Protein AF-A0A1H5U0T6-F1 (afdb_monomer)

pLDDT: mean 82.78, std 16.16, range [38.31, 97.94]

Sequence (175 aa):
MKYFFILVLVISNCLFLRAQNSFPYKNDDFSAKIINKDAFFEGKSDNDKVFKIKFEAVTKNLKKPENYTVIGVTKFDGETAKFAGEITFKEAFGVRNLPQDVLFFGDFNFNEKTDKAVLSNFKGKIRMQINKDVNNPNATATLTFKGDLVRNNEKSQQIWFSNFVHNDIDKVIFR

Structure (mmCIF, N/CA/C/O backbone):
data_AF-A0A1H5U0T6-F1
#
_entry.id   AF-A0A1H5U0T6-F1
#
loop_
_atom_site.group_PDB
_atom_site.id
_atom_site.type_symbol
_atom_site.label_atom_id
_atom_site.label_alt_id
_atom_site.label_comp_id
_atom_site.label_asym_id
_atom_site.label_entity_id
_atom_site.label_seq_id
_atom_site.pdbx_PDB_ins_code
_atom_site.Cartn_x
_atom_site.Cartn_y
_atom_site.Cartn_z
_atom_site.occupancy
_atom_site.B_iso_or_equiv
_atom_site.auth_seq_id
_atom_site.auth_comp_id
_atom_site.auth_asym_id
_atom_site.auth_atom_id
_atom_site.pdbx_PDB_model_num
ATOM 1 N N . MET A 1 1 ? -45.635 29.413 34.183 1.00 50.12 1 MET A N 1
ATOM 2 C CA . MET A 1 1 ? -44.916 29.341 32.885 1.00 50.12 1 MET A CA 1
ATOM 3 C C . MET A 1 1 ? -43.526 30.008 32.929 1.00 50.12 1 MET A C 1
ATOM 5 O O . MET A 1 1 ? -43.190 30.758 32.027 1.00 50.12 1 MET A O 1
ATOM 9 N N . LYS A 1 2 ? -42.686 29.752 33.949 1.00 44.62 2 LYS A N 1
ATOM 10 C CA . LYS A 1 2 ? -41.299 30.283 34.007 1.00 44.62 2 LYS A CA 1
ATOM 11 C C . LYS A 1 2 ? -40.210 29.200 34.001 1.00 44.62 2 LYS A C 1
ATOM 13 O O . LYS A 1 2 ? -39.069 29.501 33.690 1.00 44.62 2 LYS A O 1
ATOM 18 N N . TYR A 1 3 ? -40.570 27.938 34.244 1.00 47.38 3 TYR A N 1
ATOM 19 C CA . TYR A 1 3 ? -39.617 26.820 34.287 1.00 47.38 3 TYR A CA 1
ATOM 20 C C . TYR A 1 3 ? -39.492 26.043 32.967 1.00 47.38 3 TYR A C 1
ATOM 22 O O . TYR A 1 3 ? -38.558 25.269 32.804 1.00 47.38 3 TYR A O 1
ATOM 30 N N . PHE A 1 4 ? -40.385 26.276 31.998 1.00 48.53 4 PHE A N 1
ATOM 31 C CA . PHE A 1 4 ? -40.355 25.568 30.710 1.00 48.53 4 PHE A CA 1
ATOM 32 C C . PHE A 1 4 ? -39.301 26.136 29.743 1.00 48.53 4 PHE A C 1
ATOM 34 O O . PHE A 1 4 ? -38.756 25.411 28.921 1.00 48.53 4 PHE A O 1
ATOM 41 N N . PHE A 1 5 ? -38.950 27.419 29.883 1.00 46.56 5 PHE A N 1
ATOM 42 C CA . PHE A 1 5 ? -37.960 28.077 29.021 1.00 46.56 5 PHE A CA 1
ATOM 43 C C . PHE A 1 5 ? -36.505 27.728 29.369 1.00 46.56 5 PHE A C 1
ATOM 45 O O . PHE A 1 5 ? -35.634 27.815 28.509 1.00 46.56 5 PHE A O 1
ATOM 52 N N . ILE A 1 6 ? -36.233 27.290 30.602 1.00 52.47 6 ILE A N 1
ATOM 53 C CA . ILE A 1 6 ? -34.872 26.933 31.034 1.00 52.47 6 ILE A CA 1
ATOM 54 C C . ILE A 1 6 ? -34.500 25.520 30.555 1.00 52.47 6 ILE A C 1
ATOM 56 O O . ILE A 1 6 ? -33.345 25.274 30.222 1.00 52.47 6 ILE A O 1
ATOM 60 N N . LEU A 1 7 ? -35.472 24.611 30.410 1.00 45.38 7 LEU A N 1
ATOM 61 C CA . LEU A 1 7 ? -35.207 23.244 29.947 1.00 45.38 7 LEU A CA 1
ATOM 62 C C . LEU A 1 7 ? -34.826 23.184 28.454 1.00 45.38 7 LEU A C 1
ATOM 64 O O . LEU A 1 7 ? -34.016 22.354 28.055 1.00 45.38 7 LEU A O 1
ATOM 68 N N . VAL A 1 8 ? -35.351 24.098 27.631 1.00 51.47 8 VAL A N 1
ATOM 69 C CA . VAL A 1 8 ? -35.079 24.133 26.180 1.00 51.47 8 VAL A CA 1
ATOM 70 C C . VAL A 1 8 ? -33.672 24.672 25.865 1.00 51.47 8 VAL A C 1
ATOM 72 O O . VAL A 1 8 ? -33.059 24.256 24.884 1.00 51.47 8 VAL A O 1
ATOM 75 N N . LEU A 1 9 ? -33.098 25.518 26.728 1.00 47.66 9 LEU A N 1
ATOM 76 C CA . LEU A 1 9 ? -31.739 26.057 26.546 1.00 47.66 9 LEU A CA 1
ATOM 77 C C . LEU A 1 9 ? -30.623 25.083 26.967 1.00 47.66 9 LEU A C 1
ATOM 79 O O . LEU A 1 9 ? -29.505 25.180 26.460 1.00 47.66 9 LEU A O 1
ATOM 83 N N . VAL A 1 10 ? -30.916 24.109 27.835 1.00 48.47 10 VAL A N 1
ATOM 84 C CA . VAL A 1 10 ? -29.932 23.086 28.241 1.00 48.47 10 VAL A CA 1
ATOM 85 C C . VAL A 1 10 ? -29.835 21.957 27.206 1.00 48.47 10 VAL A C 1
ATOM 87 O O . VAL A 1 10 ? -28.748 21.443 26.964 1.00 48.47 10 VAL A O 1
ATOM 90 N N . ILE A 1 11 ? -30.924 21.634 26.499 1.00 48.75 11 ILE A N 1
ATOM 91 C CA . ILE A 1 11 ? -30.916 20.582 25.463 1.00 48.75 11 ILE A CA 1
ATOM 92 C C . ILE A 1 11 ? -30.169 21.042 24.197 1.00 48.75 11 ILE A C 1
ATOM 94 O O . ILE A 1 11 ? -29.552 20.228 23.510 1.00 48.75 11 ILE A O 1
ATOM 98 N N . SER A 1 12 ? -30.126 22.350 23.920 1.00 43.09 12 SER A N 1
ATOM 99 C CA . SER A 1 12 ? -29.425 22.877 22.740 1.00 43.09 12 SER A CA 1
ATOM 100 C C . SER A 1 12 ? -27.892 22.876 22.856 1.00 43.09 12 SER A C 1
ATOM 102 O O . SER A 1 12 ? -27.216 23.113 21.857 1.00 43.09 12 SER A O 1
ATOM 104 N N . ASN A 1 13 ? -27.333 22.583 24.037 1.00 41.84 13 ASN A N 1
ATOM 105 C CA . ASN A 1 13 ? -25.886 22.425 24.236 1.00 41.84 13 ASN A CA 1
ATOM 106 C C . ASN A 1 13 ? -25.424 20.955 24.233 1.00 41.84 13 ASN A C 1
ATOM 108 O O . ASN A 1 13 ? -24.227 20.694 24.322 1.00 41.84 13 ASN A O 1
ATOM 112 N N . CYS A 1 14 ? -26.337 19.984 24.096 1.00 44.59 14 CYS A N 1
ATOM 113 C CA . CYS A 1 14 ? -26.005 18.561 24.240 1.00 44.59 14 CYS A CA 1
ATOM 114 C C . CYS A 1 14 ? -25.783 17.777 22.935 1.00 44.59 14 CYS A C 1
ATOM 116 O O . CYS A 1 14 ? -25.475 16.593 23.024 1.00 44.59 14 CYS A O 1
ATOM 118 N N . LEU A 1 15 ? -25.893 18.365 21.736 1.00 43.50 15 LEU A N 1
ATOM 119 C CA . LEU A 1 15 ? -25.792 17.583 20.482 1.00 43.50 15 LEU A CA 1
ATOM 120 C C . LEU A 1 15 ? -24.786 18.088 19.440 1.00 43.50 15 LEU A C 1
ATOM 122 O O . LEU A 1 15 ? -24.678 17.503 18.367 1.00 43.50 15 LEU A O 1
ATOM 126 N N . PHE A 1 16 ? -23.971 19.087 19.772 1.00 43.09 16 PHE A N 1
ATOM 127 C CA . PHE A 1 16 ? -22.824 19.468 18.940 1.00 43.09 16 PHE A CA 1
ATOM 128 C C . PHE A 1 16 ? -21.509 19.363 19.709 1.00 43.09 16 PHE A C 1
ATOM 130 O O . PHE A 1 16 ? -20.632 20.217 19.608 1.00 43.09 16 PHE A O 1
ATOM 137 N N . LEU A 1 17 ? -21.314 18.239 20.404 1.00 38.31 17 LEU A N 1
ATOM 138 C CA . LEU A 1 17 ? -19.978 17.658 20.430 1.00 38.31 17 LEU A CA 1
ATOM 139 C C . LEU A 1 17 ? -19.686 17.250 18.986 1.00 38.31 17 LEU A C 1
ATOM 141 O O . LEU A 1 17 ? -20.025 16.149 18.560 1.00 38.31 17 LEU A O 1
ATOM 145 N N . ARG A 1 18 ? -19.106 18.178 18.212 1.00 38.91 18 ARG A N 1
ATOM 146 C CA . ARG A 1 18 ? -18.301 17.844 17.036 1.00 38.91 18 ARG A CA 1
ATOM 147 C C . ARG A 1 18 ? -17.440 16.663 17.475 1.00 38.91 18 ARG A C 1
ATOM 149 O O . ARG A 1 18 ? -16.523 16.851 18.276 1.00 38.91 18 ARG A O 1
ATOM 156 N N . ALA A 1 19 ? -17.792 15.456 17.030 1.00 38.78 19 ALA A N 1
ATOM 157 C CA . ALA A 1 19 ? -16.926 14.303 17.174 1.00 38.78 19 ALA A CA 1
ATOM 158 C C . ALA A 1 19 ? -15.562 14.769 16.669 1.00 38.78 19 ALA A C 1
ATOM 160 O O . ALA A 1 19 ? -15.481 15.341 15.579 1.00 38.78 19 ALA A O 1
ATOM 161 N N . GLN A 1 20 ? -14.546 14.690 17.529 1.00 42.88 20 GLN A N 1
ATOM 162 C CA . GLN A 1 20 ? -13.214 15.200 17.230 1.00 42.88 20 GLN A CA 1
ATOM 163 C C . GLN A 1 20 ? -12.831 14.795 15.801 1.00 42.88 20 GLN A C 1
ATOM 165 O O . GLN A 1 20 ? -12.970 13.626 15.448 1.00 42.88 20 GLN A O 1
ATOM 170 N N . ASN A 1 21 ? -12.335 15.748 15.004 1.00 53.38 21 ASN A N 1
ATOM 171 C CA . ASN A 1 21 ? -11.815 15.567 13.637 1.00 53.38 21 ASN A CA 1
ATOM 172 C C . ASN A 1 21 ? -10.590 14.615 13.564 1.00 53.38 21 ASN A C 1
ATOM 174 O O . ASN A 1 21 ? -9.750 14.742 12.680 1.00 53.38 21 ASN A O 1
ATOM 178 N N . SER A 1 22 ? -10.421 13.709 14.527 1.00 65.75 22 SER A N 1
ATOM 179 C CA . SER A 1 22 ? -9.324 12.756 14.616 1.00 65.75 22 SER A CA 1
ATOM 180 C C . SER A 1 22 ? -9.751 11.402 14.063 1.00 65.75 22 SER A C 1
ATOM 182 O O . SER A 1 22 ? -10.835 10.918 14.387 1.00 65.75 22 SER A O 1
ATOM 184 N N . PHE A 1 23 ? -8.868 10.774 13.291 1.00 76.75 23 PHE A N 1
ATOM 185 C CA . PHE A 1 23 ? -9.038 9.421 12.770 1.00 76.75 23 PHE A CA 1
ATOM 186 C C . PHE A 1 23 ? -9.474 8.432 13.882 1.00 76.75 23 PHE A C 1
ATOM 188 O O . PHE A 1 23 ? -8.803 8.353 14.919 1.00 76.75 23 PHE A O 1
ATOM 195 N N . PRO A 1 24 ? -10.585 7.684 13.703 1.00 77.12 24 PRO A N 1
ATOM 196 C CA . PRO A 1 24 ? -11.215 6.917 14.784 1.00 77.12 24 PRO A CA 1
ATOM 197 C C . PRO A 1 24 ? -10.383 5.734 15.302 1.00 77.12 24 PRO A C 1
ATOM 199 O O . PRO A 1 24 ? -10.601 5.299 16.427 1.00 77.12 24 PRO A O 1
ATOM 202 N N . TYR A 1 25 ? -9.392 5.267 14.536 1.00 85.31 25 TYR A N 1
ATOM 203 C CA . TYR A 1 25 ? -8.530 4.121 14.867 1.00 85.31 25 TYR A CA 1
ATOM 204 C C . TYR A 1 25 ? -7.091 4.553 15.194 1.00 85.31 25 TYR A C 1
ATOM 206 O O . TYR A 1 25 ? -6.118 3.870 14.886 1.00 85.31 25 TYR A O 1
ATOM 214 N N . LYS A 1 26 ? -6.918 5.731 15.810 1.00 85.12 26 LYS A N 1
ATOM 215 C CA . LYS A 1 26 ? -5.590 6.283 16.141 1.00 85.12 26 LYS A CA 1
ATOM 216 C C . LYS A 1 26 ? -4.763 5.402 17.087 1.00 85.12 26 LYS A C 1
ATOM 218 O O . LYS A 1 26 ? -3.539 5.498 17.086 1.00 85.12 26 LYS A O 1
ATOM 223 N N . ASN A 1 27 ? -5.398 4.541 17.879 1.00 87.88 27 ASN A N 1
ATOM 224 C CA . ASN A 1 27 ? -4.700 3.656 18.814 1.00 87.88 27 ASN A CA 1
ATOM 225 C C . ASN A 1 27 ? -4.332 2.301 18.189 1.00 87.88 27 ASN A C 1
ATOM 227 O O . ASN A 1 27 ? -3.423 1.649 18.690 1.00 87.88 27 ASN A O 1
ATOM 231 N N . ASP A 1 28 ? -4.952 1.920 17.071 1.00 89.38 28 ASP A N 1
ATOM 232 C CA . ASP A 1 28 ? -4.716 0.637 16.403 1.00 89.38 28 ASP A CA 1
ATOM 233 C C . ASP A 1 28 ? -3.517 0.710 15.458 1.00 89.38 28 ASP A C 1
ATOM 235 O O . ASP A 1 28 ? -3.291 1.738 14.815 1.00 89.38 28 ASP A O 1
ATOM 239 N N . ASP A 1 29 ? -2.725 -0.357 15.374 1.00 90.75 29 ASP A N 1
ATOM 240 C CA . ASP A 1 29 ? -1.556 -0.422 14.494 1.00 90.75 29 ASP A CA 1
ATOM 241 C C . ASP A 1 29 ? -1.785 -1.391 13.329 1.00 90.75 29 ASP A C 1
ATOM 243 O O . ASP A 1 29 ? -1.810 -2.611 13.491 1.00 90.75 29 ASP A O 1
ATOM 247 N N . PHE A 1 30 ? -1.922 -0.834 12.125 1.00 91.75 30 PHE A N 1
ATOM 248 C CA . PHE A 1 30 ? -2.128 -1.609 10.903 1.00 91.75 30 PHE A CA 1
ATOM 249 C C . PHE A 1 30 ? -0.824 -2.113 10.268 1.00 91.75 30 PHE A C 1
ATOM 251 O O . PHE A 1 30 ? -0.878 -2.780 9.235 1.00 91.75 30 PHE A O 1
ATOM 258 N N . SER A 1 31 ? 0.350 -1.846 10.854 1.00 92.94 31 SER A N 1
ATOM 259 C CA . SER A 1 31 ? 1.650 -2.164 10.241 1.00 92.94 31 SER A CA 1
ATOM 260 C C . SER A 1 31 ? 1.776 -3.644 9.866 1.00 92.94 31 SER A C 1
ATOM 262 O O . SER A 1 31 ? 2.185 -3.970 8.752 1.00 92.94 31 SER A O 1
ATOM 264 N N . ALA A 1 32 ? 1.331 -4.546 10.747 1.00 90.81 32 ALA A N 1
ATOM 265 C CA . ALA A 1 32 ? 1.346 -5.992 10.510 1.00 90.81 32 ALA A CA 1
ATOM 266 C C . ALA A 1 32 ? 0.362 -6.462 9.421 1.00 90.81 32 ALA A C 1
ATOM 268 O O . ALA A 1 32 ? 0.476 -7.583 8.937 1.00 90.81 32 ALA A O 1
ATOM 269 N N . LYS A 1 33 ? -0.613 -5.626 9.048 1.00 90.56 33 LYS A N 1
ATOM 270 C CA . LYS A 1 33 ? -1.620 -5.922 8.018 1.00 90.56 33 LYS A CA 1
ATOM 271 C C . LYS A 1 33 ? -1.224 -5.366 6.648 1.00 90.56 33 LYS A C 1
ATOM 273 O O . LYS A 1 33 ? -1.648 -5.901 5.631 1.00 90.56 33 LYS A O 1
ATOM 278 N N . ILE A 1 34 ? -0.410 -4.308 6.629 1.00 91.56 34 ILE A N 1
ATOM 279 C CA . ILE A 1 34 ? 0.145 -3.699 5.411 1.00 91.56 34 ILE A CA 1
ATOM 280 C C . ILE A 1 34 ? 1.368 -4.483 4.921 1.00 91.56 34 ILE A C 1
ATOM 282 O O . ILE A 1 34 ? 1.558 -4.642 3.717 1.00 91.56 34 ILE A O 1
ATOM 286 N N . ILE A 1 35 ? 2.214 -4.944 5.846 1.00 91.75 35 ILE A N 1
ATOM 287 C CA . ILE A 1 35 ? 3.470 -5.618 5.514 1.00 91.75 35 ILE A CA 1
ATOM 288 C C . ILE A 1 35 ? 3.235 -6.961 4.808 1.00 91.75 35 ILE A C 1
ATOM 290 O O . ILE A 1 35 ? 2.323 -7.709 5.150 1.00 91.75 35 ILE A O 1
ATOM 294 N N . ASN A 1 36 ? 4.094 -7.296 3.846 1.00 86.31 36 ASN A N 1
ATOM 295 C CA . ASN A 1 36 ? 4.000 -8.536 3.075 1.00 86.31 36 ASN A CA 1
ATOM 296 C C . ASN A 1 36 ? 5.390 -9.083 2.743 1.00 86.31 36 ASN A C 1
ATOM 298 O O . ASN A 1 36 ? 5.826 -9.088 1.597 1.00 86.31 36 ASN A O 1
ATOM 302 N N . LYS A 1 37 ? 6.113 -9.542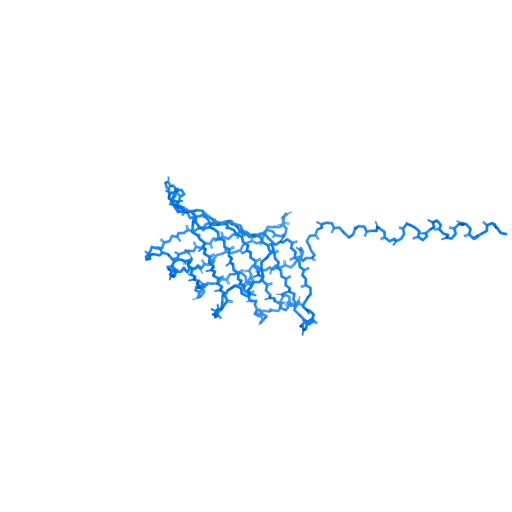 3.769 1.00 75.50 37 LYS A N 1
ATOM 303 C CA . LYS A 1 37 ? 7.506 -9.997 3.620 1.00 75.50 37 LYS A CA 1
ATOM 304 C C . LYS A 1 37 ? 7.657 -11.213 2.702 1.00 75.50 37 LYS A C 1
ATOM 306 O O . LYS A 1 37 ? 8.664 -11.305 2.001 1.00 75.50 37 LYS A O 1
ATOM 311 N N . ASP A 1 38 ? 6.660 -12.094 2.691 1.00 82.00 38 ASP A N 1
ATOM 312 C CA . ASP A 1 38 ? 6.768 -13.414 2.060 1.00 82.00 38 ASP A CA 1
ATOM 313 C C . ASP A 1 38 ? 6.269 -13.441 0.609 1.00 82.00 38 ASP A C 1
ATOM 315 O O . ASP A 1 38 ? 6.732 -14.251 -0.192 1.00 82.00 38 ASP A O 1
ATOM 319 N N . ALA A 1 39 ? 5.351 -12.543 0.242 1.00 86.62 39 ALA A N 1
ATOM 320 C CA . ALA A 1 39 ? 4.715 -12.535 -1.072 1.00 86.62 39 ALA A CA 1
ATOM 321 C C . ALA A 1 39 ? 4.476 -11.112 -1.575 1.00 86.62 39 ALA A C 1
ATOM 323 O O . ALA A 1 39 ? 4.095 -10.230 -0.811 1.00 86.62 39 ALA A O 1
ATOM 324 N N . PHE A 1 40 ? 4.656 -10.894 -2.878 1.00 91.06 40 PHE A N 1
ATOM 325 C CA . PHE A 1 40 ? 4.327 -9.621 -3.513 1.00 91.06 40 PHE A CA 1
ATOM 326 C C . PHE A 1 40 ? 2.812 -9.402 -3.537 1.00 91.06 40 PHE A C 1
ATOM 328 O O . PHE A 1 40 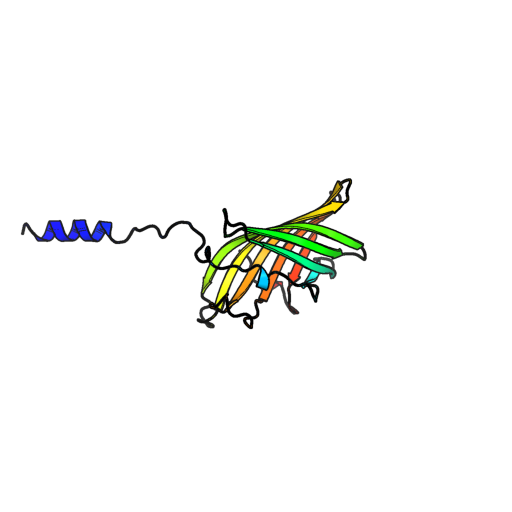? 2.044 -10.333 -3.759 1.00 91.06 40 PHE A O 1
ATOM 335 N N . PHE A 1 41 ? 2.396 -8.150 -3.380 1.00 93.31 41 PHE A N 1
ATOM 336 C CA . PHE A 1 41 ? 1.110 -7.712 -3.897 1.00 93.31 41 PHE A CA 1
ATOM 337 C C . PHE A 1 41 ? 1.246 -7.618 -5.409 1.00 93.31 41 PHE A C 1
ATOM 339 O O . PHE A 1 41 ? 2.250 -7.108 -5.918 1.00 93.31 41 PHE A O 1
ATOM 346 N N . GLU A 1 42 ? 0.250 -8.131 -6.112 1.00 91.94 42 GLU A N 1
ATOM 347 C CA . GLU A 1 42 ? 0.256 -8.215 -7.565 1.00 91.94 42 GLU A CA 1
ATOM 348 C C . GLU A 1 42 ? -0.820 -7.317 -8.151 1.00 91.94 42 GLU A C 1
ATOM 350 O O . GLU A 1 42 ? -1.839 -7.018 -7.525 1.00 91.94 42 GLU A O 1
ATOM 355 N N . GLY A 1 43 ? -0.556 -6.848 -9.358 1.00 90.81 43 GLY A N 1
ATOM 356 C CA . GLY A 1 43 ? -1.343 -5.824 -9.996 1.00 90.81 43 GLY A CA 1
ATOM 357 C C . GLY A 1 43 ? -0.956 -5.630 -11.447 1.00 90.81 43 GLY A C 1
ATOM 358 O O . GLY A 1 43 ? -0.118 -6.358 -11.994 1.00 90.81 43 GLY A O 1
ATOM 359 N N . LYS A 1 44 ? -1.575 -4.637 -12.076 1.00 91.25 44 LYS A N 1
ATOM 360 C CA . LYS A 1 44 ? -1.348 -4.309 -13.481 1.00 91.25 44 LYS A CA 1
ATOM 361 C C . LYS A 1 44 ? -1.400 -2.808 -13.721 1.00 91.25 44 LYS A C 1
ATOM 363 O O . LYS A 1 44 ? -2.047 -2.074 -12.969 1.00 91.25 44 LYS A O 1
ATOM 368 N N . SER A 1 45 ? -0.737 -2.370 -14.785 1.00 89.00 45 SER A N 1
ATOM 369 C CA . SER A 1 45 ? -1.003 -1.070 -15.390 1.00 89.00 45 SER A CA 1
ATOM 370 C C . SER A 1 45 ? -2.212 -1.110 -16.324 1.00 89.00 45 SER A C 1
ATOM 372 O O . SER A 1 45 ? -2.692 -2.180 -16.698 1.00 89.00 45 SER A O 1
ATOM 374 N N . ASP A 1 46 ? -2.686 0.070 -16.709 1.00 86.56 46 ASP A N 1
ATOM 375 C CA . ASP A 1 46 ? -3.665 0.289 -17.781 1.00 86.56 46 ASP A CA 1
ATOM 376 C C . ASP A 1 46 ? -3.264 -0.338 -19.131 1.00 86.56 46 ASP A C 1
ATOM 378 O O . ASP A 1 46 ? -4.129 -0.738 -19.901 1.00 86.56 46 ASP A O 1
ATOM 382 N N . ASN A 1 47 ? -1.964 -0.496 -19.386 1.00 86.00 47 ASN A N 1
ATOM 383 C CA . ASN A 1 47 ? -1.407 -1.191 -20.553 1.00 86.00 47 ASN A CA 1
ATOM 384 C C . ASN A 1 47 ? -1.144 -2.692 -20.306 1.00 86.00 47 ASN A C 1
ATOM 386 O O . ASN A 1 47 ? -0.274 -3.278 -20.950 1.00 86.00 47 ASN A O 1
ATOM 390 N N . ASP A 1 48 ? -1.820 -3.299 -19.326 1.00 84.88 48 ASP A N 1
ATOM 391 C CA . ASP A 1 48 ? -1.712 -4.717 -18.947 1.00 84.88 48 ASP A CA 1
ATOM 392 C C . ASP A 1 48 ? -0.311 -5.193 -18.510 1.00 84.88 48 ASP A C 1
ATOM 394 O O . ASP A 1 48 ? -0.075 -6.395 -18.332 1.00 84.88 48 ASP A O 1
ATOM 398 N N . LYS A 1 49 ? 0.631 -4.275 -18.252 1.00 89.31 49 LYS A N 1
ATOM 399 C CA . LYS A 1 49 ? 1.947 -4.646 -17.721 1.00 89.31 49 LYS A CA 1
ATOM 400 C C . LYS A 1 49 ? 1.817 -5.074 -16.267 1.00 89.31 49 LYS A C 1
ATOM 402 O O . LYS A 1 49 ? 1.220 -4.373 -15.454 1.00 89.31 49 LYS A O 1
ATOM 407 N N . VAL A 1 50 ? 2.430 -6.204 -15.922 1.00 91.25 50 VAL A N 1
ATOM 408 C CA . VAL A 1 50 ? 2.436 -6.717 -14.547 1.00 91.25 50 VAL A CA 1
ATOM 409 C C . VAL A 1 50 ? 3.217 -5.769 -13.638 1.00 91.25 50 VAL A C 1
ATOM 411 O O . VAL A 1 50 ? 4.380 -5.456 -13.896 1.00 91.25 50 VAL A O 1
ATOM 414 N N . PHE A 1 51 ? 2.583 -5.366 -12.540 1.00 91.44 51 PHE A N 1
ATOM 415 C CA . PHE A 1 51 ? 3.193 -4.603 -11.460 1.00 91.44 51 PHE A CA 1
ATOM 416 C C . PHE A 1 51 ? 3.190 -5.449 -10.189 1.00 91.44 51 PHE A C 1
ATOM 418 O O . PHE A 1 51 ? 2.172 -6.040 -9.827 1.00 91.44 51 PHE A O 1
ATOM 425 N N . LYS A 1 52 ? 4.331 -5.520 -9.504 1.00 93.75 52 LYS A N 1
ATOM 426 C CA . LYS A 1 52 ? 4.445 -6.205 -8.214 1.00 93.75 52 LYS A CA 1
ATOM 427 C C . LYS A 1 52 ? 5.079 -5.289 -7.186 1.00 93.75 52 LYS A C 1
ATOM 429 O O . LYS A 1 52 ? 6.037 -4.587 -7.496 1.00 93.75 52 LYS A O 1
ATOM 434 N N . ILE A 1 53 ? 4.605 -5.346 -5.949 1.00 94.38 53 ILE A N 1
ATOM 435 C CA . ILE A 1 53 ? 5.167 -4.568 -4.842 1.00 94.38 53 ILE A CA 1
ATOM 436 C C . ILE A 1 53 ? 5.231 -5.381 -3.553 1.00 94.38 53 ILE A C 1
ATOM 438 O O . ILE A 1 53 ? 4.331 -6.152 -3.226 1.00 94.38 53 ILE A O 1
ATOM 442 N N . LYS A 1 54 ? 6.329 -5.228 -2.822 1.00 95.56 54 LYS A N 1
ATOM 443 C CA . LYS A 1 54 ? 6.581 -5.902 -1.552 1.00 95.56 54 LYS A CA 1
ATOM 444 C C . LYS A 1 54 ? 7.019 -4.871 -0.521 1.00 95.56 54 LYS A C 1
ATOM 446 O O . LYS A 1 54 ? 8.084 -4.280 -0.673 1.00 95.56 54 LYS A O 1
ATOM 451 N N . PHE A 1 55 ? 6.205 -4.664 0.506 1.00 95.81 55 PHE A N 1
ATOM 452 C CA . PHE A 1 55 ? 6.505 -3.855 1.680 1.00 95.81 55 PHE A CA 1
ATOM 453 C C . PHE A 1 55 ? 7.365 -4.677 2.645 1.00 95.81 55 PHE A C 1
ATOM 455 O O . PHE A 1 55 ? 6.918 -5.670 3.221 1.00 95.81 55 PHE A O 1
ATOM 462 N N . GLU A 1 56 ? 8.621 -4.268 2.809 1.00 95.62 56 GLU A N 1
ATOM 463 C CA . GLU A 1 56 ? 9.610 -4.974 3.632 1.00 95.62 56 GLU A CA 1
ATOM 464 C C . GLU A 1 56 ? 9.612 -4.476 5.078 1.00 95.62 56 GLU A C 1
ATOM 466 O O . GLU A 1 56 ? 9.858 -5.257 6.002 1.00 95.62 56 GLU A O 1
ATOM 471 N N . ALA A 1 57 ? 9.290 -3.197 5.280 1.00 96.00 57 ALA A N 1
ATOM 472 C CA . ALA A 1 57 ? 9.013 -2.635 6.591 1.00 96.00 57 ALA A CA 1
ATOM 473 C C . ALA A 1 57 ? 7.910 -1.576 6.515 1.00 96.00 57 ALA A C 1
ATOM 475 O O . ALA A 1 57 ? 7.799 -0.824 5.543 1.00 96.00 57 ALA A O 1
ATOM 476 N N . VAL A 1 58 ? 7.108 -1.536 7.575 1.00 96.62 58 VAL A N 1
ATOM 477 C CA . VAL A 1 58 ? 6.011 -0.594 7.778 1.00 96.62 58 VAL A CA 1
ATOM 478 C C . VAL A 1 58 ? 6.103 -0.106 9.216 1.00 96.62 58 VAL A C 1
ATOM 480 O O . VAL A 1 58 ? 6.173 -0.924 10.132 1.00 96.62 58 VAL A O 1
ATOM 483 N N . THR A 1 59 ? 6.111 1.210 9.404 1.00 96.69 59 THR A N 1
ATOM 484 C CA . THR A 1 59 ? 6.233 1.837 10.721 1.00 96.69 59 THR A CA 1
ATOM 485 C C . THR A 1 59 ? 5.145 2.884 10.891 1.00 96.69 59 THR A C 1
ATOM 487 O O . THR A 1 59 ? 5.106 3.874 10.157 1.00 96.69 59 THR A O 1
ATOM 490 N N . LYS A 1 60 ? 4.281 2.697 11.890 1.00 95.44 60 LYS A N 1
ATOM 491 C CA . LYS A 1 60 ? 3.280 3.689 12.284 1.00 95.44 60 LYS A CA 1
ATOM 492 C C . LYS A 1 60 ? 3.935 4.951 12.851 1.00 95.44 60 LYS A C 1
ATOM 494 O O . LYS A 1 60 ? 4.828 4.885 13.698 1.00 95.44 60 LYS A O 1
ATOM 499 N N . ASN A 1 61 ? 3.458 6.121 12.438 1.00 95.06 61 ASN A N 1
ATOM 500 C CA . ASN A 1 61 ? 3.898 7.392 12.999 1.00 95.06 61 ASN A CA 1
ATOM 501 C C . ASN A 1 61 ? 3.152 7.690 14.309 1.00 95.06 61 ASN A C 1
ATOM 503 O O . ASN A 1 61 ? 1.975 8.031 14.310 1.00 95.06 61 ASN A O 1
ATOM 507 N N . LEU A 1 62 ? 3.851 7.636 15.443 1.00 91.94 62 LEU A N 1
ATOM 508 C CA . LEU A 1 62 ? 3.237 7.854 16.761 1.00 91.94 62 LEU A CA 1
ATOM 509 C C . LEU A 1 62 ? 2.696 9.282 16.978 1.00 91.94 62 LEU A C 1
ATOM 511 O O . LEU A 1 62 ? 1.837 9.483 17.832 1.00 91.94 62 LEU A O 1
ATOM 515 N N . LYS A 1 63 ? 3.180 10.276 16.219 1.00 92.44 63 LYS A N 1
ATOM 516 C CA . LYS A 1 63 ? 2.715 11.675 16.297 1.00 92.44 63 LYS A CA 1
ATOM 517 C C . LYS A 1 63 ? 1.539 11.964 15.361 1.00 92.44 63 LYS A C 1
ATOM 519 O O . LYS A 1 63 ? 0.782 12.893 15.620 1.00 92.44 63 LYS A O 1
ATOM 524 N N . LYS A 1 64 ? 1.414 11.194 14.279 1.00 92.94 64 LYS A N 1
ATOM 525 C CA . LYS A 1 64 ? 0.317 11.241 13.300 1.00 92.94 64 LYS A CA 1
ATOM 526 C C . LYS A 1 64 ? -0.163 9.809 13.057 1.00 92.94 64 LYS A C 1
ATOM 528 O O . LYS A 1 64 ? 0.276 9.201 12.084 1.00 92.94 64 LYS A O 1
ATOM 533 N N . PRO A 1 65 ? -0.961 9.232 13.972 1.00 92.12 65 PRO A N 1
ATOM 534 C CA . PRO A 1 65 ? -1.262 7.797 13.993 1.00 92.12 65 PRO A CA 1
ATOM 535 C C . PRO A 1 65 ? -1.970 7.247 12.750 1.00 92.12 65 PRO A C 1
ATOM 537 O O . PRO A 1 65 ? -2.033 6.036 12.555 1.00 92.12 65 PRO A O 1
ATOM 540 N N . GLU A 1 66 ? -2.510 8.130 11.921 1.00 94.06 66 GLU A N 1
ATOM 541 C CA . GLU A 1 66 ? -3.078 7.836 10.617 1.00 94.06 66 GLU A CA 1
ATOM 542 C C . GLU A 1 66 ? -2.026 7.606 9.512 1.00 94.06 66 GLU A C 1
ATOM 544 O O . GLU A 1 66 ? -2.358 7.039 8.470 1.00 94.06 66 GLU A O 1
ATOM 549 N N . ASN A 1 67 ? -0.767 8.000 9.745 1.00 96.75 67 ASN A N 1
ATOM 550 C CA . ASN A 1 67 ? 0.347 7.891 8.805 1.00 96.75 67 ASN A CA 1
ATOM 551 C C . ASN A 1 67 ? 1.256 6.693 9.107 1.00 96.75 67 ASN A C 1
ATOM 553 O O . ASN A 1 67 ? 1.641 6.437 10.250 1.00 96.75 67 ASN A O 1
ATOM 557 N N . TYR A 1 68 ? 1.696 6.036 8.039 1.00 97.62 68 TYR A N 1
ATOM 558 C CA . TYR A 1 68 ? 2.585 4.883 8.056 1.00 97.62 68 TYR A CA 1
ATOM 559 C C . TYR A 1 68 ? 3.721 5.115 7.070 1.00 97.62 68 TYR A C 1
ATOM 561 O O . TYR A 1 68 ? 3.476 5.300 5.880 1.00 97.62 68 TYR A O 1
ATOM 569 N N . THR A 1 69 ? 4.963 5.083 7.547 1.00 97.62 69 THR A N 1
ATOM 570 C CA . THR A 1 69 ? 6.135 5.069 6.670 1.00 97.62 69 THR A CA 1
ATOM 571 C C . THR A 1 69 ? 6.357 3.650 6.176 1.00 97.62 69 THR A C 1
ATOM 573 O O . THR A 1 69 ? 6.354 2.706 6.966 1.00 97.62 69 THR A O 1
ATOM 576 N N . VAL A 1 70 ? 6.565 3.500 4.873 1.00 96.94 70 VAL A N 1
ATOM 577 C CA . VAL A 1 70 ? 6.783 2.208 4.228 1.00 96.94 70 VAL A CA 1
ATOM 578 C C . VAL A 1 70 ? 8.065 2.218 3.413 1.00 96.94 70 VAL A C 1
ATOM 580 O O . VAL A 1 70 ? 8.399 3.214 2.770 1.00 96.94 70 VAL A O 1
ATOM 583 N N . ILE A 1 71 ? 8.770 1.091 3.422 1.00 95.94 71 ILE A N 1
ATOM 584 C CA . ILE A 1 71 ? 9.892 0.819 2.523 1.00 95.94 71 ILE A CA 1
ATOM 585 C C . ILE A 1 71 ? 9.747 -0.575 1.931 1.00 95.94 71 ILE A C 1
ATOM 587 O O . ILE A 1 71 ? 9.167 -1.475 2.548 1.00 95.94 71 ILE A O 1
ATOM 591 N N . GLY A 1 72 ? 10.295 -0.770 0.740 1.00 95.44 72 GLY A N 1
ATOM 592 C CA . GLY A 1 72 ? 10.264 -2.076 0.111 1.00 95.44 72 GLY A CA 1
ATOM 593 C C . GLY A 1 72 ? 10.820 -2.089 -1.298 1.00 95.44 72 GLY A C 1
ATOM 594 O O . GLY A 1 72 ? 11.643 -1.249 -1.668 1.00 95.44 72 GLY A O 1
ATOM 595 N N . VAL A 1 73 ? 10.346 -3.056 -2.080 1.00 94.25 73 VAL A N 1
ATOM 596 C CA . VAL A 1 73 ? 10.750 -3.257 -3.472 1.00 94.25 73 VAL A CA 1
ATOM 597 C C . VAL A 1 73 ? 9.554 -3.377 -4.407 1.00 94.25 73 VAL A C 1
ATOM 599 O O . VAL A 1 73 ? 8.546 -4.006 -4.083 1.00 94.25 73 VAL A O 1
ATOM 602 N N . THR A 1 74 ? 9.685 -2.806 -5.593 1.00 93.19 74 THR A N 1
ATOM 603 C CA . THR A 1 74 ? 8.758 -2.957 -6.716 1.00 93.19 74 THR A CA 1
ATOM 604 C C . THR A 1 74 ? 9.402 -3.801 -7.807 1.00 93.19 74 THR A C 1
ATOM 606 O O . THR A 1 74 ? 10.627 -3.850 -7.934 1.00 93.19 74 THR A O 1
ATOM 609 N N . LYS A 1 75 ? 8.572 -4.475 -8.603 1.00 92.19 75 LYS A N 1
ATOM 610 C CA . LYS A 1 75 ? 8.953 -5.048 -9.892 1.00 92.19 75 LYS A CA 1
ATOM 611 C C . LYS A 1 75 ? 7.989 -4.557 -10.952 1.00 92.19 75 LYS A C 1
ATOM 613 O O . LYS A 1 75 ? 6.786 -4.802 -10.849 1.00 92.19 75 LYS A O 1
ATOM 618 N N . PHE A 1 76 ? 8.521 -3.889 -11.961 1.00 88.88 76 PHE A N 1
ATOM 619 C CA . PHE A 1 76 ? 7.739 -3.353 -13.061 1.00 88.88 76 PHE A CA 1
ATOM 620 C C . PHE A 1 76 ? 8.578 -3.362 -14.334 1.00 88.88 76 PHE A C 1
ATOM 622 O O . PHE A 1 76 ? 9.730 -2.937 -14.310 1.00 88.88 76 PHE A O 1
ATOM 629 N N . ASP A 1 77 ? 8.007 -3.875 -15.424 1.00 84.00 77 ASP A N 1
ATOM 630 C CA . ASP A 1 77 ? 8.677 -3.973 -16.732 1.00 84.00 77 ASP A CA 1
ATOM 631 C C . ASP A 1 77 ? 10.027 -4.723 -16.692 1.00 84.00 77 ASP A C 1
ATOM 633 O O . ASP A 1 77 ? 10.989 -4.368 -17.360 1.00 84.00 77 ASP A O 1
ATOM 637 N N . GLY A 1 78 ? 10.121 -5.756 -15.846 1.00 82.62 78 GLY A N 1
ATOM 638 C CA . GLY A 1 78 ? 11.344 -6.548 -15.653 1.00 82.62 78 GLY A CA 1
ATOM 639 C C . GLY A 1 78 ? 12.386 -5.914 -14.723 1.00 82.62 78 GLY A C 1
ATOM 640 O O . GLY A 1 78 ? 13.286 -6.611 -14.255 1.00 82.62 78 GLY A O 1
ATOM 641 N N . GLU A 1 79 ? 12.238 -4.638 -14.371 1.00 86.44 79 GLU A N 1
ATOM 642 C CA . GLU A 1 79 ? 13.139 -3.940 -13.457 1.00 86.44 79 GLU A CA 1
ATOM 643 C C . GLU A 1 79 ? 12.681 -4.071 -12.003 1.00 86.44 79 GLU A C 1
ATOM 645 O O . GLU A 1 79 ? 11.487 -4.051 -11.701 1.00 86.44 79 GLU A O 1
ATOM 650 N N . THR A 1 80 ? 13.644 -4.198 -11.087 1.00 90.50 80 THR A N 1
ATOM 651 C CA . THR A 1 80 ? 13.403 -4.187 -9.638 1.00 90.50 80 THR A CA 1
ATOM 652 C C . THR A 1 80 ? 13.981 -2.912 -9.042 1.00 90.50 80 THR A C 1
ATOM 654 O O . THR A 1 80 ? 15.165 -2.639 -9.229 1.00 90.50 80 THR A O 1
ATOM 657 N N . ALA A 1 81 ? 13.179 -2.163 -8.288 1.00 89.69 81 ALA A N 1
ATOM 658 C CA . ALA A 1 81 ? 13.610 -0.925 -7.644 1.00 89.69 81 ALA A CA 1
ATOM 659 C C . ALA A 1 81 ? 13.251 -0.923 -6.157 1.00 89.69 81 ALA A C 1
ATOM 661 O O . ALA A 1 81 ? 12.267 -1.531 -5.736 1.00 89.69 81 ALA A O 1
ATOM 662 N N . LYS A 1 82 ? 14.060 -0.233 -5.347 1.00 93.19 82 LYS A N 1
ATOM 663 C CA . LYS A 1 82 ? 13.710 0.069 -3.955 1.00 93.19 82 LYS A CA 1
ATOM 664 C C . LYS A 1 82 ? 12.845 1.320 -3.913 1.00 93.19 82 LYS A C 1
ATOM 666 O O . LYS A 1 82 ? 13.114 2.285 -4.631 1.00 93.19 82 LYS A O 1
ATOM 671 N N . PHE A 1 83 ? 11.865 1.329 -3.021 1.00 93.69 83 PHE A N 1
ATOM 672 C CA . PHE A 1 83 ? 11.032 2.496 -2.774 1.00 93.69 83 PHE A CA 1
ATOM 673 C C . PHE A 1 83 ? 10.935 2.821 -1.287 1.00 93.69 83 PHE A C 1
ATOM 675 O O . PHE A 1 83 ? 11.114 1.965 -0.417 1.00 93.69 83 PHE A O 1
ATOM 682 N N . AL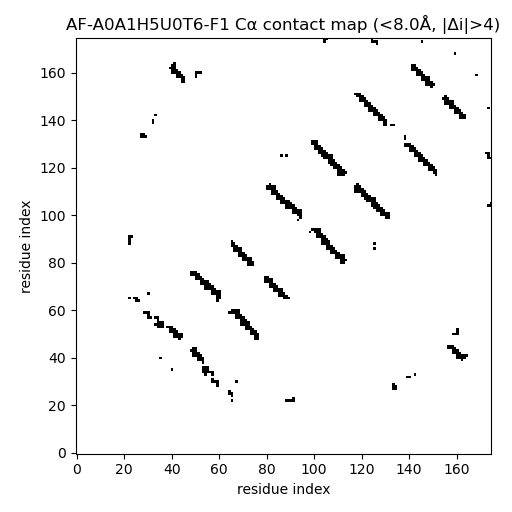A A 1 84 ? 10.607 4.080 -1.019 1.00 95.31 84 ALA A N 1
ATOM 683 C CA . ALA A 1 84 ? 10.190 4.560 0.286 1.00 95.31 84 ALA A CA 1
ATOM 684 C C . ALA A 1 84 ? 9.012 5.520 0.122 1.00 95.31 84 ALA A C 1
ATOM 686 O O . ALA A 1 84 ? 8.915 6.233 -0.880 1.00 95.31 84 ALA A O 1
ATOM 687 N N . GLY A 1 85 ? 8.129 5.575 1.109 1.00 95.69 85 GLY A N 1
ATOM 688 C CA . GLY A 1 85 ? 7.012 6.500 1.068 1.00 95.69 85 GLY A CA 1
ATOM 689 C C . GLY A 1 85 ? 6.091 6.399 2.262 1.00 95.69 85 GLY A C 1
ATOM 690 O O . GLY A 1 85 ? 6.482 5.918 3.325 1.00 95.69 85 GLY A O 1
ATOM 691 N N . GLU A 1 86 ? 4.868 6.875 2.073 1.00 97.50 86 GLU A N 1
ATOM 692 C CA . GLU A 1 86 ? 3.877 6.975 3.135 1.00 97.50 86 GLU A CA 1
ATOM 693 C C . GLU A 1 86 ? 2.510 6.461 2.685 1.00 97.50 86 GLU A C 1
ATOM 695 O O . GLU A 1 86 ? 2.123 6.606 1.524 1.00 97.50 86 GLU A O 1
ATOM 700 N N . ILE A 1 87 ? 1.783 5.874 3.632 1.00 97.94 87 ILE A N 1
ATOM 701 C CA . ILE A 1 87 ? 0.356 5.565 3.545 1.00 97.94 87 ILE A CA 1
ATOM 702 C C . ILE A 1 87 ? -0.348 6.379 4.630 1.00 97.94 87 ILE A C 1
ATOM 704 O O . ILE A 1 87 ? 0.097 6.388 5.777 1.00 97.94 87 ILE A O 1
ATOM 708 N N . THR A 1 88 ? -1.456 7.029 4.285 1.00 96.62 88 THR A N 1
ATOM 709 C CA . THR A 1 88 ? -2.266 7.822 5.214 1.00 96.62 88 THR A CA 1
ATOM 710 C C . THR A 1 88 ? -3.715 7.373 5.151 1.00 96.62 88 THR A C 1
ATOM 712 O O . THR A 1 88 ? -4.388 7.609 4.148 1.00 96.62 88 THR A O 1
ATOM 715 N N . PHE A 1 89 ? -4.227 6.779 6.227 1.00 95.31 89 PHE A N 1
ATOM 716 C CA . PHE A 1 89 ? -5.657 6.494 6.347 1.00 95.31 89 PHE A CA 1
ATOM 717 C C . PHE A 1 89 ? -6.430 7.760 6.721 1.00 95.31 89 PHE A C 1
ATOM 719 O O . PHE A 1 89 ? -5.994 8.555 7.543 1.00 95.31 89 PHE A O 1
ATOM 726 N N . LYS A 1 90 ? -7.590 7.971 6.107 1.00 91.88 90 LYS A N 1
ATOM 727 C CA . LYS A 1 90 ? -8.386 9.194 6.279 1.00 91.88 90 LYS A CA 1
ATOM 728 C C . LYS A 1 90 ? -9.777 8.905 6.803 1.00 91.88 90 LYS A C 1
ATOM 730 O O . LYS A 1 90 ? -10.266 9.607 7.682 1.00 91.88 90 LYS A O 1
ATOM 735 N N . GLU A 1 91 ? -10.399 7.859 6.277 1.00 91.19 91 GLU A N 1
ATOM 736 C CA . GLU A 1 91 ? -11.796 7.550 6.547 1.00 91.19 91 GLU A CA 1
ATOM 737 C C . GLU A 1 91 ? -11.951 6.086 6.944 1.00 91.19 91 GLU A C 1
ATOM 739 O O . GLU A 1 91 ? -11.203 5.223 6.480 1.00 91.19 91 GLU A O 1
ATOM 744 N N . ALA A 1 92 ? -12.945 5.815 7.789 1.00 91.44 92 ALA A N 1
ATOM 745 C CA . ALA A 1 92 ? -13.329 4.471 8.186 1.00 91.44 92 ALA A CA 1
ATOM 746 C C . ALA A 1 92 ? -14.858 4.339 8.186 1.00 91.44 92 ALA A C 1
ATOM 748 O O . ALA A 1 92 ? -15.560 5.214 8.695 1.00 91.44 92 ALA A O 1
ATOM 749 N N . PHE A 1 93 ? -15.374 3.241 7.638 1.00 90.19 93 PHE A N 1
ATOM 750 C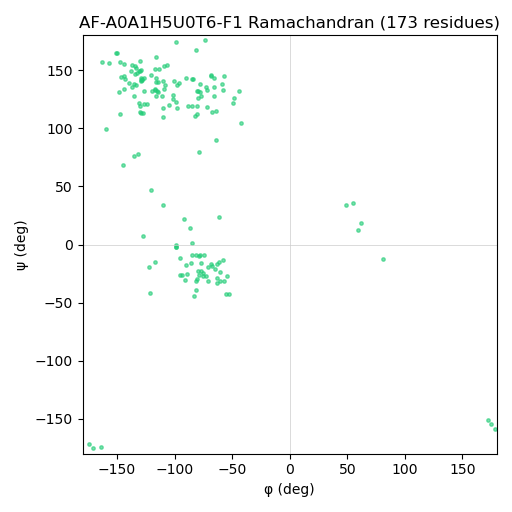 CA . PHE A 1 93 ? -16.804 2.967 7.516 1.00 90.19 93 PHE A CA 1
ATOM 751 C C . PHE A 1 93 ? -17.114 1.530 7.926 1.00 90.19 93 PHE A C 1
ATOM 753 O O . PHE A 1 93 ? -16.409 0.601 7.541 1.00 90.19 93 PHE A O 1
ATOM 760 N N . GLY A 1 94 ? -18.203 1.320 8.663 1.00 89.56 94 GLY A N 1
ATOM 761 C CA . GLY A 1 94 ? -18.722 -0.030 8.887 1.00 89.56 94 GLY A CA 1
ATOM 762 C C . GLY A 1 94 ? -19.287 -0.631 7.597 1.00 89.56 94 GLY A C 1
ATOM 763 O O . GLY A 1 94 ? -19.880 0.079 6.781 1.00 89.56 94 GLY A O 1
ATOM 764 N N . VAL A 1 95 ? -19.142 -1.944 7.417 1.00 86.94 95 VAL A N 1
ATOM 765 C CA . VAL A 1 95 ? -19.721 -2.651 6.266 1.00 86.94 95 VAL A CA 1
ATOM 766 C C . VAL A 1 95 ? -21.143 -3.100 6.597 1.00 86.94 95 VAL A C 1
ATOM 768 O O . VAL A 1 95 ? -21.355 -3.896 7.506 1.00 86.94 95 VAL A O 1
ATOM 771 N N . ARG A 1 96 ? -22.139 -2.614 5.841 1.00 82.62 96 ARG A N 1
ATOM 772 C CA . ARG A 1 96 ? -23.572 -2.847 6.127 1.00 82.62 96 ARG A CA 1
ATOM 773 C C . ARG A 1 96 ? -23.936 -4.327 6.295 1.00 82.62 96 ARG A C 1
ATOM 775 O O . ARG A 1 96 ? -24.694 -4.660 7.196 1.00 82.62 96 ARG A O 1
ATOM 782 N N . ASN A 1 97 ? -23.399 -5.189 5.434 1.00 86.75 97 ASN A N 1
ATOM 783 C CA . ASN A 1 97 ? -23.729 -6.618 5.407 1.00 86.75 97 ASN A CA 1
ATOM 784 C C . ASN A 1 97 ? -22.695 -7.492 6.141 1.00 86.75 97 ASN A C 1
ATOM 786 O O . ASN A 1 97 ? -22.872 -8.701 6.217 1.00 86.75 97 ASN A O 1
ATOM 790 N N . LEU A 1 98 ? -21.623 -6.888 6.664 1.00 87.94 98 LEU A N 1
ATOM 791 C CA . LEU A 1 98 ? -20.563 -7.550 7.428 1.00 87.94 98 LEU A CA 1
ATOM 792 C C . LEU A 1 98 ? -20.262 -6.678 8.656 1.00 87.94 98 LEU A C 1
ATOM 794 O O . LEU A 1 98 ? -19.286 -5.931 8.665 1.00 87.94 98 LEU A O 1
ATOM 798 N N . PRO A 1 99 ? -21.126 -6.693 9.686 1.00 86.56 99 PRO A N 1
ATOM 799 C CA . PRO A 1 99 ? -21.031 -5.769 10.818 1.00 86.56 99 PRO A CA 1
ATOM 800 C C . PRO A 1 99 ? -19.744 -5.926 11.637 1.00 86.56 99 PRO A C 1
ATOM 802 O O . PRO A 1 99 ? -19.401 -5.028 12.405 1.00 86.56 99 PRO A O 1
ATOM 805 N N . GLN A 1 100 ? -19.038 -7.042 11.490 1.00 88.19 100 GLN A N 1
ATOM 806 C CA . GLN A 1 100 ? -17.727 -7.308 12.070 1.00 88.19 100 GLN A CA 1
ATOM 807 C C . GLN A 1 100 ? -16.566 -6.701 11.272 1.00 88.19 100 GLN A C 1
ATOM 809 O O . GLN A 1 100 ? -15.453 -6.695 11.782 1.00 88.19 100 GLN A O 1
ATOM 814 N N . ASP A 1 101 ? -16.810 -6.164 10.076 1.00 90.56 101 ASP A N 1
ATOM 815 C CA . ASP A 1 101 ? -15.789 -5.595 9.197 1.00 90.56 101 ASP A CA 1
ATOM 816 C C . ASP A 1 101 ? -15.846 -4.064 9.163 1.00 90.56 101 ASP A C 1
ATOM 818 O O . ASP A 1 101 ? -16.889 -3.424 9.367 1.00 90.56 101 ASP A O 1
ATOM 822 N N . VAL A 1 102 ? -14.694 -3.473 8.858 1.00 91.69 102 VAL A N 1
ATOM 823 C CA . VAL A 1 102 ? -14.514 -2.039 8.624 1.00 91.69 102 VAL A CA 1
ATOM 824 C C . VAL A 1 102 ? -13.771 -1.839 7.315 1.00 91.69 102 VAL A C 1
ATOM 826 O O . VAL A 1 102 ? -12.838 -2.572 6.985 1.00 91.69 102 VAL A O 1
ATOM 829 N N . LEU A 1 103 ? -14.198 -0.819 6.580 1.00 92.88 103 LEU A N 1
ATOM 830 C CA . LEU A 1 103 ? -13.540 -0.302 5.395 1.00 92.88 103 LEU A CA 1
ATOM 831 C C . LEU A 1 103 ? -12.778 0.961 5.727 1.00 92.88 103 LEU A C 1
ATOM 833 O O . LEU A 1 103 ? -13.366 1.927 6.200 1.00 92.88 103 LEU A O 1
ATOM 837 N N . PHE A 1 104 ? -11.499 0.962 5.401 1.00 93.62 104 PHE A N 1
ATOM 838 C CA . PHE A 1 104 ? -10.616 2.103 5.506 1.00 93.62 104 PHE A CA 1
ATOM 839 C C . PHE A 1 104 ? -10.292 2.631 4.116 1.00 93.62 104 PHE A C 1
ATOM 841 O O . PHE A 1 104 ? -9.998 1.855 3.203 1.00 93.62 104 PHE A O 1
ATOM 848 N N . PHE A 1 105 ? -10.302 3.953 3.986 1.00 95.31 105 PHE A N 1
ATOM 849 C CA . PHE A 1 105 ? -9.849 4.661 2.795 1.00 95.31 105 PHE A CA 1
ATOM 850 C C . PHE A 1 105 ? -8.718 5.605 3.157 1.00 95.31 105 PHE A C 1
ATOM 852 O O . PHE A 1 105 ? -8.688 6.178 4.250 1.00 95.31 105 PHE A O 1
ATOM 859 N N . GLY A 1 106 ? -7.789 5.772 2.231 1.00 95.88 106 GLY A N 1
ATOM 860 C CA . GLY A 1 106 ? -6.631 6.615 2.434 1.00 95.88 106 GLY A CA 1
ATOM 861 C C . GLY A 1 106 ? -5.922 6.950 1.139 1.00 95.88 106 GLY A C 1
ATOM 862 O O . GLY A 1 106 ? -6.344 6.557 0.051 1.00 95.88 106 GLY A O 1
ATOM 863 N N . ASP A 1 107 ? -4.793 7.621 1.294 1.00 97.56 107 ASP A N 1
ATOM 864 C CA . ASP A 1 107 ? -3.878 7.921 0.205 1.00 97.56 107 ASP A CA 1
ATOM 865 C C . ASP A 1 107 ? -2.538 7.223 0.429 1.00 97.56 107 ASP A C 1
ATOM 867 O O . ASP A 1 107 ? -2.182 6.855 1.551 1.00 97.56 107 ASP A O 1
ATOM 871 N N . PHE A 1 108 ? -1.769 7.088 -0.641 1.00 97.50 108 PHE A N 1
ATOM 872 C CA . PHE A 1 108 ? -0.373 6.694 -0.566 1.00 97.50 108 PHE A CA 1
ATOM 873 C C . PHE A 1 108 ? 0.487 7.544 -1.501 1.00 97.50 108 PHE A C 1
ATOM 875 O O . PHE A 1 108 ? 0.006 8.075 -2.506 1.00 97.50 108 PHE A O 1
ATOM 882 N N . ASN A 1 109 ? 1.770 7.658 -1.171 1.00 96.88 109 ASN A N 1
ATOM 883 C CA . ASN A 1 109 ? 2.779 8.297 -2.006 1.00 96.88 109 ASN A CA 1
ATOM 884 C C . ASN A 1 109 ? 4.129 7.610 -1.798 1.00 96.88 109 ASN A C 1
ATOM 886 O O . ASN A 1 109 ? 4.723 7.700 -0.723 1.00 96.88 109 ASN A O 1
ATOM 890 N N . PHE A 1 110 ? 4.611 6.932 -2.831 1.00 95.31 110 PHE A N 1
ATOM 891 C CA . PHE A 1 110 ? 5.848 6.171 -2.860 1.00 95.31 110 PHE A CA 1
ATOM 892 C C . PHE A 1 110 ? 6.814 6.782 -3.866 1.00 95.31 110 PHE A C 1
ATOM 894 O O . PHE A 1 110 ? 6.425 7.251 -4.933 1.00 95.31 110 PHE A O 1
ATOM 901 N N . ASN A 1 111 ? 8.096 6.757 -3.531 1.00 92.69 111 ASN A N 1
ATOM 902 C CA . ASN A 1 111 ? 9.161 7.208 -4.408 1.00 92.69 111 ASN A CA 1
ATOM 903 C C . ASN A 1 111 ? 10.167 6.079 -4.581 1.00 92.69 111 ASN A C 1
ATOM 905 O O . ASN A 1 111 ? 10.769 5.626 -3.604 1.00 92.69 111 ASN A O 1
ATOM 909 N N . GLU 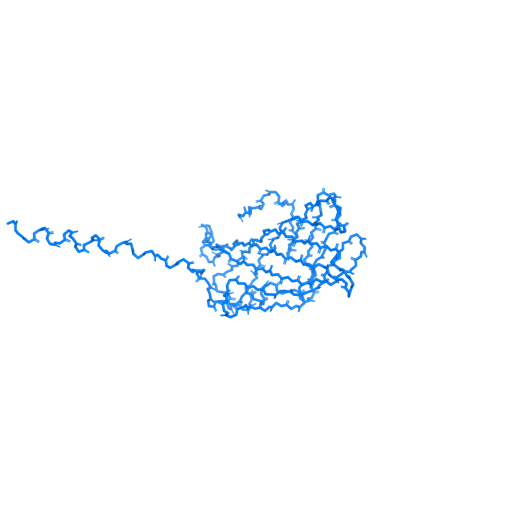A 1 112 ? 10.369 5.661 -5.824 1.00 89.81 112 GLU A N 1
ATOM 910 C CA . GLU A 1 112 ? 11.495 4.821 -6.209 1.00 89.81 112 GLU A CA 1
ATOM 911 C C . GLU A 1 112 ? 12.727 5.707 -6.350 1.00 89.81 112 GLU A C 1
ATOM 913 O O . GLU A 1 112 ? 12.709 6.718 -7.060 1.00 89.81 112 GLU A O 1
ATOM 918 N N . LYS A 1 113 ? 13.806 5.347 -5.659 1.00 78.75 113 LYS A N 1
ATOM 919 C CA . LYS A 1 113 ? 15.057 6.107 -5.691 1.00 78.75 113 LYS A CA 1
ATOM 920 C C . LYS A 1 113 ? 16.230 5.191 -5.994 1.00 78.75 113 LYS A C 1
ATOM 922 O O . LYS A 1 113 ? 16.303 4.071 -5.496 1.00 78.75 113 LYS A O 1
ATOM 927 N N . THR A 1 114 ? 17.174 5.722 -6.759 1.00 65.31 114 THR A N 1
ATOM 928 C CA . THR A 1 114 ? 18.573 5.285 -6.727 1.00 65.31 114 THR A CA 1
ATOM 929 C C . THR A 1 114 ? 19.376 6.245 -5.858 1.00 65.31 114 THR A C 1
ATOM 931 O O . THR A 1 114 ? 18.880 7.307 -5.475 1.00 65.31 114 THR A O 1
ATOM 934 N N . ASP A 1 115 ? 20.647 5.928 -5.625 1.00 60.06 115 ASP A N 1
ATOM 935 C CA . ASP A 1 115 ? 21.591 6.817 -4.938 1.00 60.06 115 ASP A CA 1
ATOM 936 C C . ASP A 1 115 ? 21.759 8.186 -5.633 1.00 60.06 115 ASP A C 1
ATOM 938 O O . ASP A 1 115 ? 22.329 9.103 -5.048 1.00 60.06 115 ASP A O 1
ATOM 942 N N . LYS A 1 116 ? 21.283 8.341 -6.881 1.00 52.25 116 LYS A N 1
ATOM 943 C CA . LYS A 1 116 ? 21.530 9.525 -7.721 1.00 52.25 116 LYS A CA 1
ATOM 944 C C . LYS A 1 116 ? 20.273 10.254 -8.214 1.00 52.25 116 LYS A C 1
ATOM 946 O O . LYS A 1 116 ? 20.391 11.416 -8.587 1.00 52.25 116 LYS A O 1
ATOM 951 N N . ALA A 1 117 ? 19.091 9.627 -8.228 1.00 61.53 117 ALA A N 1
ATOM 952 C CA . ALA A 1 117 ? 17.854 10.261 -8.708 1.00 61.53 117 ALA A CA 1
ATOM 953 C C . ALA A 1 117 ? 16.574 9.535 -8.252 1.00 61.53 117 ALA A C 1
ATOM 955 O O . ALA A 1 117 ? 16.588 8.330 -7.981 1.00 61.53 117 ALA A O 1
ATOM 956 N N . VAL A 1 118 ? 15.453 10.271 -8.219 1.00 64.81 118 VAL A N 1
ATOM 957 C CA . VAL A 1 118 ? 14.101 9.686 -8.171 1.00 64.81 118 VAL A CA 1
ATOM 958 C C . VAL A 1 118 ? 13.812 9.079 -9.542 1.00 64.81 118 VAL A C 1
ATOM 960 O O . VAL A 1 118 ? 13.813 9.801 -10.535 1.00 64.81 118 VAL A O 1
ATOM 963 N N . LEU A 1 119 ? 13.590 7.766 -9.585 1.00 76.12 119 LEU A N 1
ATOM 964 C CA . LEU A 1 119 ? 13.251 7.039 -10.812 1.00 76.12 119 LEU A CA 1
ATOM 965 C C . LEU A 1 119 ? 11.762 7.147 -11.113 1.00 76.12 119 LEU A C 1
ATOM 967 O O . LEU A 1 119 ? 11.364 7.402 -12.247 1.00 76.12 119 LEU A O 1
ATOM 971 N N . SER A 1 120 ? 10.948 6.982 -10.073 1.00 84.50 120 SER A N 1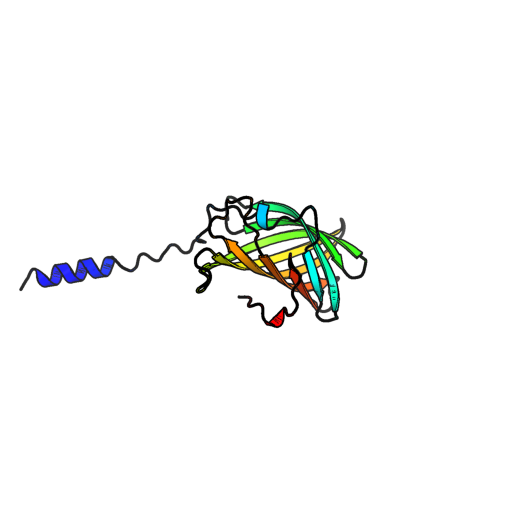
ATOM 972 C CA . SER A 1 120 ? 9.501 6.978 -10.209 1.00 84.50 120 SER A CA 1
ATOM 973 C C . SER A 1 120 ? 8.831 7.570 -8.979 1.00 84.50 120 SER A C 1
ATOM 975 O O . SER A 1 120 ? 9.268 7.346 -7.848 1.00 84.50 120 SER A O 1
ATOM 977 N N . ASN A 1 121 ? 7.732 8.285 -9.195 1.00 90.62 121 ASN A N 1
ATOM 978 C CA . ASN A 1 121 ? 6.773 8.622 -8.153 1.00 90.62 121 ASN A CA 1
ATOM 979 C C . ASN A 1 121 ? 5.496 7.825 -8.398 1.00 90.62 121 ASN A C 1
ATOM 981 O O . ASN A 1 121 ? 4.999 7.772 -9.522 1.00 90.62 121 ASN A O 1
ATOM 985 N N . PHE A 1 122 ? 4.973 7.225 -7.339 1.00 92.25 122 PHE A N 1
ATOM 986 C CA . PHE A 1 122 ? 3.730 6.492 -7.385 1.00 92.25 122 PHE A CA 1
ATOM 987 C C . PHE A 1 122 ? 2.803 6.955 -6.273 1.00 92.25 122 PHE A C 1
ATOM 989 O O . PHE A 1 122 ? 3.075 6.745 -5.093 1.00 92.25 122 PHE A O 1
ATOM 996 N N . LYS A 1 123 ? 1.693 7.581 -6.648 1.00 95.56 123 LYS A N 1
ATOM 997 C CA . LYS A 1 123 ? 0.748 8.176 -5.702 1.00 95.56 123 LYS A CA 1
ATOM 998 C C . LYS A 1 123 ? -0.677 7.787 -6.045 1.00 95.56 123 LYS A C 1
ATOM 1000 O O . LYS A 1 123 ? -1.019 7.643 -7.216 1.00 95.56 123 LYS A O 1
ATOM 1005 N N . GLY A 1 124 ? -1.528 7.658 -5.040 1.00 96.62 124 GLY A N 1
ATOM 1006 C CA . GLY A 1 124 ? -2.912 7.282 -5.284 1.00 96.62 124 GLY A CA 1
ATOM 1007 C C . GLY A 1 124 ? -3.702 7.004 -4.025 1.00 96.62 124 GLY A C 1
ATOM 1008 O O . GLY A 1 124 ? -3.434 7.567 -2.966 1.00 96.62 124 GLY A O 1
ATOM 1009 N N . LYS A 1 125 ? -4.695 6.131 -4.176 1.00 97.38 125 LYS A N 1
ATOM 1010 C CA . LYS A 1 125 ? -5.682 5.758 -3.170 1.00 97.38 125 LYS A CA 1
ATOM 1011 C C . LYS A 1 125 ? -5.471 4.334 -2.682 1.00 97.38 125 LYS A C 1
ATOM 1013 O O . LYS A 1 125 ? -5.199 3.431 -3.472 1.00 97.38 125 LYS A O 1
ATOM 1018 N N . ILE A 1 126 ? -5.663 4.132 -1.386 1.00 96.62 126 ILE A N 1
ATOM 1019 C CA . ILE A 1 126 ? -5.691 2.818 -0.744 1.00 96.62 126 ILE A CA 1
ATOM 1020 C C . ILE A 1 126 ? -7.094 2.541 -0.199 1.00 96.62 126 ILE A C 1
ATOM 1022 O O . ILE A 1 126 ? -7.746 3.416 0.375 1.00 96.62 126 ILE A O 1
ATOM 1026 N N . ARG A 1 127 ? -7.534 1.294 -0.350 1.00 95.69 127 ARG A N 1
ATOM 1027 C CA . ARG A 1 127 ? -8.684 0.704 0.330 1.00 95.69 127 ARG A CA 1
ATOM 1028 C C . ARG A 1 127 ? -8.196 -0.485 1.146 1.00 95.69 127 ARG A C 1
ATOM 1030 O O . ARG A 1 127 ? -7.509 -1.353 0.612 1.00 95.69 127 ARG A O 1
ATOM 1037 N N . MET A 1 128 ? -8.599 -0.561 2.408 1.00 94.12 128 MET A N 1
ATOM 1038 C CA . MET A 1 128 ? -8.378 -1.735 3.251 1.00 94.12 128 MET A CA 1
ATOM 1039 C C . MET A 1 128 ? -9.704 -2.200 3.849 1.00 94.12 128 MET A C 1
ATOM 1041 O O . MET A 1 128 ? -10.447 -1.391 4.392 1.00 94.12 128 MET A O 1
ATOM 1045 N N . GLN A 1 129 ? -10.001 -3.494 3.773 1.00 93.06 129 GLN A N 1
ATOM 1046 C CA . GLN A 1 129 ? -11.097 -4.111 4.521 1.00 93.06 129 GLN A CA 1
ATOM 1047 C C . GLN A 1 129 ? -10.525 -5.130 5.497 1.00 93.06 129 GLN A C 1
ATOM 1049 O O . GLN A 1 129 ? -9.753 -6.003 5.096 1.00 93.06 129 GLN A O 1
ATOM 1054 N N . ILE A 1 130 ? -10.905 -5.022 6.763 1.00 92.31 130 ILE A N 1
ATOM 1055 C CA . ILE A 1 130 ? -10.437 -5.901 7.836 1.00 92.31 130 ILE A CA 1
ATOM 1056 C C . ILE A 1 130 ? -11.544 -6.088 8.874 1.00 92.31 130 ILE A C 1
ATOM 1058 O O . ILE A 1 130 ? -12.432 -5.242 9.012 1.00 92.31 130 ILE A O 1
ATOM 1062 N N . ASN A 1 131 ? -11.469 -7.185 9.623 1.00 90.25 131 ASN A N 1
ATOM 1063 C CA . ASN A 1 131 ? -12.241 -7.354 10.844 1.00 90.25 131 ASN A CA 1
ATOM 1064 C C . ASN A 1 131 ? -11.954 -6.215 11.848 1.00 90.25 131 ASN A C 1
ATOM 1066 O O . ASN A 1 131 ? -10.826 -5.735 11.955 1.00 90.25 131 ASN A O 1
ATOM 1070 N N . LYS A 1 132 ? -12.979 -5.801 12.598 1.00 84.81 132 LYS A N 1
ATOM 1071 C CA . LYS A 1 132 ? -12.919 -4.761 13.637 1.00 84.81 132 LYS A CA 1
ATOM 1072 C C . LYS A 1 132 ? -11.891 -5.050 14.720 1.00 84.81 132 LYS A C 1
ATOM 1074 O O . LYS A 1 132 ? -11.342 -4.105 15.278 1.00 84.81 132 LYS A O 1
ATOM 1079 N N . ASP A 1 133 ? -11.647 -6.320 15.024 1.00 84.38 133 ASP A N 1
ATOM 1080 C CA . ASP A 1 133 ? -10.578 -6.721 15.929 1.00 84.38 133 ASP A CA 1
ATOM 1081 C C . ASP A 1 133 ? -9.228 -6.694 15.197 1.00 84.38 133 ASP A C 1
ATOM 1083 O O . ASP A 1 133 ? -8.711 -7.710 14.730 1.00 84.38 133 ASP A O 1
ATOM 1087 N N . VAL A 1 134 ? -8.668 -5.489 15.058 1.00 74.94 134 VAL A N 1
ATOM 1088 C CA . VAL A 1 134 ? -7.410 -5.233 14.333 1.00 74.94 134 VAL A CA 1
ATOM 1089 C C . VAL A 1 134 ? -6.229 -5.984 14.958 1.00 74.94 134 VAL A C 1
ATOM 1091 O O . VAL A 1 134 ? -5.310 -6.406 14.249 1.00 74.94 134 VAL A O 1
ATOM 1094 N N . ASN A 1 135 ? -6.277 -6.188 16.278 1.00 77.44 135 ASN A N 1
ATOM 1095 C CA . ASN A 1 135 ? -5.230 -6.852 17.051 1.00 77.44 135 ASN A CA 1
ATOM 1096 C C . ASN A 1 135 ? -5.277 -8.377 16.922 1.00 77.44 135 ASN A C 1
ATOM 1098 O O . ASN A 1 135 ? -4.332 -9.047 17.338 1.00 77.44 135 ASN A O 1
ATOM 1102 N N . ASN A 1 136 ? -6.329 -8.939 16.320 1.00 80.38 136 ASN A N 1
ATOM 1103 C CA . ASN A 1 136 ? -6.381 -10.361 16.033 1.00 80.38 136 ASN A CA 1
ATOM 1104 C C . ASN A 1 136 ? -5.279 -10.726 15.017 1.00 80.38 136 ASN A C 1
ATOM 1106 O O . ASN A 1 136 ? -5.333 -10.299 13.853 1.00 80.38 136 ASN A O 1
ATOM 1110 N N . PRO A 1 137 ? -4.283 -11.546 15.400 1.00 69.12 137 PRO A N 1
ATOM 1111 C CA . PRO A 1 137 ? -3.185 -11.907 14.509 1.00 69.12 137 PRO A CA 1
ATOM 1112 C C . PRO A 1 137 ? -3.673 -12.693 13.285 1.00 69.12 137 PRO A C 1
ATOM 1114 O O . PRO A 1 137 ? -3.110 -12.537 12.205 1.00 69.12 137 PRO A O 1
ATOM 1117 N N . ASN A 1 138 ? -4.776 -13.435 13.419 1.00 74.69 138 ASN A N 1
ATOM 1118 C CA . ASN A 1 138 ? -5.370 -14.241 12.353 1.00 74.69 138 ASN A CA 1
ATOM 1119 C C . ASN A 1 138 ? -6.311 -13.440 11.441 1.00 74.69 138 ASN A C 1
ATOM 1121 O O . ASN A 1 138 ? -6.757 -13.961 10.421 1.00 74.69 138 ASN A O 1
ATOM 1125 N N . ALA A 1 139 ? -6.644 -12.189 11.786 1.00 76.75 139 ALA A N 1
ATOM 1126 C CA . ALA A 1 139 ? -7.490 -11.367 10.931 1.00 76.75 139 ALA A CA 1
ATOM 1127 C C . ALA A 1 139 ? -6.752 -11.029 9.630 1.00 76.75 139 ALA A C 1
ATOM 1129 O O . ALA A 1 139 ? -5.750 -10.306 9.633 1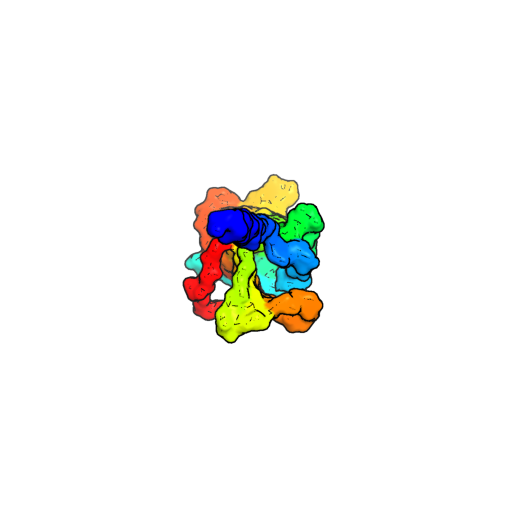.00 76.75 139 ALA A O 1
ATOM 1130 N N . THR A 1 140 ? -7.263 -11.538 8.514 1.00 81.56 140 THR A N 1
ATOM 1131 C CA . THR A 1 140 ? -6.790 -11.189 7.176 1.00 81.56 140 THR A CA 1
ATOM 1132 C C . THR A 1 140 ? -7.343 -9.826 6.781 1.00 81.56 140 THR A C 1
ATOM 1134 O O . THR A 1 140 ? -8.554 -9.606 6.838 1.00 81.56 140 THR A O 1
ATOM 1137 N N . ALA A 1 141 ? -6.468 -8.920 6.355 1.00 90.12 141 ALA A N 1
ATOM 1138 C CA . ALA A 1 141 ? -6.872 -7.679 5.712 1.00 90.12 141 ALA A CA 1
ATOM 1139 C C . ALA A 1 141 ? -6.822 -7.861 4.194 1.00 90.12 141 ALA A C 1
ATOM 1141 O O . ALA A 1 141 ? -5.876 -8.451 3.675 1.00 90.12 141 ALA A O 1
ATOM 1142 N N . THR A 1 142 ? -7.808 -7.329 3.480 1.00 91.69 142 THR A N 1
ATOM 1143 C CA . THR A 1 142 ? -7.723 -7.166 2.025 1.00 91.69 142 THR A CA 1
ATOM 1144 C C . THR A 1 142 ? -7.321 -5.733 1.731 1.00 91.69 142 THR A C 1
ATOM 1146 O O . THR A 1 142 ? -7.975 -4.797 2.192 1.00 91.69 142 THR A O 1
ATOM 1149 N N . LEU A 1 143 ? -6.221 -5.559 1.008 1.00 94.69 143 LEU A N 1
ATOM 1150 C CA . LEU A 1 143 ? -5.687 -4.262 0.627 1.00 94.69 143 LEU A CA 1
ATOM 1151 C C . LEU A 1 143 ? -5.707 -4.143 -0.890 1.00 94.69 143 LEU A C 1
ATOM 1153 O O . LEU A 1 143 ? -5.249 -5.038 -1.603 1.00 94.69 143 LEU A O 1
ATOM 1157 N N . THR A 1 144 ? -6.203 -3.010 -1.366 1.00 95.00 144 THR A N 1
ATOM 1158 C CA . THR A 1 144 ? -6.215 -2.651 -2.780 1.00 95.00 144 THR A CA 1
ATOM 1159 C C . THR A 1 144 ? -5.728 -1.223 -2.925 1.00 95.00 144 THR A C 1
ATOM 1161 O O . THR A 1 144 ? -6.119 -0.334 -2.167 1.00 95.00 144 THR A O 1
ATOM 1164 N N . PHE A 1 145 ? -4.892 -0.996 -3.922 1.00 95.56 145 PHE A N 1
ATOM 1165 C CA . PHE A 1 145 ? -4.299 0.292 -4.220 1.00 95.56 145 PHE A CA 1
ATOM 1166 C C . PHE A 1 145 ? -4.543 0.619 -5.686 1.00 95.56 145 PHE A C 1
ATOM 1168 O O . PHE A 1 145 ? -4.484 -0.271 -6.536 1.00 95.56 145 PHE A O 1
ATOM 1175 N N . LYS A 1 146 ? -4.795 1.891 -5.981 1.00 95.31 146 LYS A N 1
ATOM 1176 C CA . LYS A 1 146 ? -4.934 2.410 -7.344 1.00 95.31 146 LYS A CA 1
ATOM 1177 C C . LYS A 1 146 ? -4.350 3.811 -7.410 1.00 95.31 146 LYS A C 1
ATOM 1179 O O . LYS A 1 146 ? -4.624 4.627 -6.532 1.00 95.31 146 LYS A O 1
ATOM 1184 N N . GLY A 1 147 ? -3.548 4.101 -8.424 1.00 94.44 147 GLY A N 1
ATOM 1185 C CA . GLY A 1 147 ? -2.895 5.398 -8.537 1.00 94.44 147 GLY A CA 1
ATOM 1186 C C . GLY A 1 147 ? -2.131 5.602 -9.832 1.00 94.44 147 GLY A C 1
ATOM 1187 O O . GLY A 1 147 ? -2.192 4.782 -10.742 1.00 94.44 147 GLY A O 1
ATOM 1188 N N . ASP A 1 148 ? -1.391 6.699 -9.860 1.00 94.38 148 ASP A N 1
ATOM 1189 C CA . ASP A 1 148 ? -0.613 7.180 -10.991 1.00 94.38 148 ASP A CA 1
ATOM 1190 C C . ASP A 1 148 ? 0.871 6.916 -10.758 1.00 94.38 148 ASP A C 1
ATOM 1192 O O . ASP A 1 148 ? 1.453 7.421 -9.791 1.00 94.38 148 ASP A O 1
ATOM 1196 N N . LEU A 1 149 ? 1.483 6.147 -11.654 1.00 91.69 149 LEU A N 1
ATOM 1197 C CA . LEU A 1 149 ? 2.920 5.927 -11.715 1.00 91.69 149 LEU A CA 1
ATOM 1198 C C . LEU A 1 149 ? 3.525 6.860 -12.768 1.00 91.69 149 LEU A C 1
ATOM 1200 O O . LEU A 1 149 ? 3.235 6.750 -13.957 1.00 91.69 149 LEU A O 1
ATOM 1204 N N . VAL A 1 150 ? 4.407 7.753 -12.328 1.00 90.12 150 VAL A N 1
ATOM 1205 C CA . VAL A 1 150 ? 5.215 8.620 -13.193 1.00 90.12 150 VAL A CA 1
ATOM 1206 C C . VAL A 1 150 ? 6.659 8.156 -13.096 1.00 90.12 150 VAL A C 1
ATOM 1208 O O . VAL A 1 150 ? 7.242 8.221 -12.016 1.00 90.12 150 VAL A O 1
ATOM 1211 N N . ARG A 1 151 ? 7.240 7.704 -14.208 1.00 84.06 151 ARG A N 1
ATOM 1212 C CA . ARG A 1 151 ? 8.623 7.209 -14.287 1.00 84.06 151 ARG A CA 1
ATOM 1213 C C . ARG A 1 151 ? 9.447 8.139 -15.166 1.00 84.06 151 ARG A C 1
ATOM 1215 O O . ARG A 1 151 ? 8.991 8.48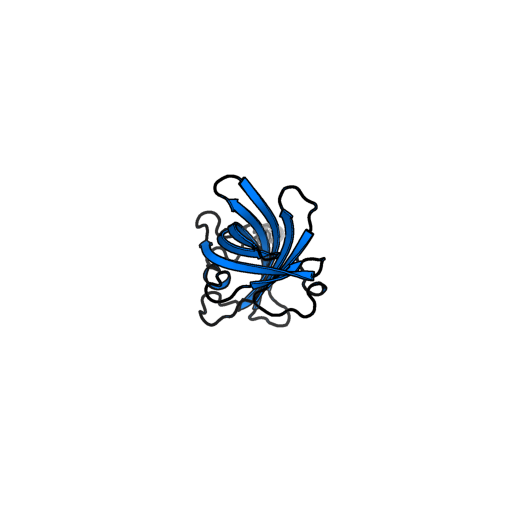7 -16.242 1.00 84.06 151 ARG A O 1
ATOM 1222 N N . ASN A 1 152 ? 10.626 8.569 -14.720 1.00 76.62 152 ASN A N 1
ATOM 1223 C CA . ASN A 1 152 ? 11.585 9.362 -15.508 1.00 76.62 152 ASN A CA 1
ATOM 1224 C C . ASN A 1 152 ? 10.993 10.587 -16.252 1.00 76.62 152 ASN A C 1
ATOM 1226 O O . ASN A 1 152 ? 11.451 10.931 -17.338 1.00 76.62 152 ASN A O 1
ATOM 1230 N N . ASN A 1 153 ? 9.988 11.262 -15.676 1.00 70.38 153 ASN A N 1
ATOM 1231 C CA . ASN A 1 153 ? 9.229 12.360 -16.308 1.00 70.38 153 ASN A CA 1
ATOM 1232 C C . ASN A 1 153 ? 8.453 11.973 -17.585 1.00 70.38 153 ASN A C 1
ATOM 1234 O O . ASN A 1 153 ? 8.064 12.842 -18.366 1.00 70.38 153 ASN A O 1
ATOM 1238 N N . GLU A 1 154 ? 8.205 10.685 -17.796 1.00 78.31 154 GLU A N 1
ATOM 1239 C CA . GLU A 1 154 ? 7.315 10.184 -18.837 1.00 78.31 154 GLU A CA 1
ATOM 1240 C C . GLU A 1 154 ? 5.841 10.429 -18.483 1.00 78.31 154 GLU A C 1
ATOM 1242 O O . GLU A 1 154 ? 5.490 10.924 -17.405 1.00 78.31 154 GLU A O 1
ATOM 1247 N N . LYS A 1 155 ? 4.950 10.082 -19.419 1.00 81.56 155 LYS A N 1
ATOM 1248 C CA . LYS A 1 155 ? 3.506 10.155 -19.191 1.00 81.56 155 LYS A CA 1
ATOM 1249 C C . LYS A 1 155 ? 3.112 9.285 -17.997 1.00 81.56 155 LYS A C 1
ATOM 1251 O O . LYS A 1 155 ? 3.580 8.160 -17.852 1.00 81.56 155 LYS A O 1
ATOM 1256 N N . SER A 1 156 ? 2.212 9.822 -17.177 1.00 88.75 156 SER A N 1
ATOM 1257 C CA . SER A 1 156 ? 1.568 9.072 -16.100 1.00 88.75 156 SER A CA 1
ATOM 1258 C C . SER A 1 156 ? 0.851 7.849 -16.666 1.00 88.75 156 SER A C 1
ATOM 1260 O O . SER A 1 156 ? 0.107 7.981 -17.639 1.00 88.75 156 SER A O 1
ATOM 1262 N N . GLN A 1 157 ? 1.057 6.693 -16.041 1.00 90.38 157 GLN A N 1
ATOM 1263 C CA . GLN A 1 157 ? 0.282 5.481 -16.297 1.00 90.38 157 GLN A CA 1
ATOM 1264 C C . GLN A 1 157 ? -0.486 5.098 -15.038 1.00 90.38 157 GLN A C 1
ATOM 1266 O O . GLN A 1 157 ? 0.045 5.181 -13.924 1.00 90.38 157 GLN A O 1
ATOM 1271 N N . GLN A 1 158 ? -1.729 4.664 -15.209 1.00 93.00 158 GLN A N 1
ATOM 1272 C CA . GLN A 1 158 ? -2.511 4.200 -14.077 1.00 93.00 158 GLN A CA 1
ATOM 1273 C C . GLN A 1 158 ? -2.100 2.773 -13.730 1.00 93.00 158 GLN A C 1
ATOM 1275 O O . GLN A 1 158 ? -2.024 1.908 -14.599 1.00 93.00 158 GLN A O 1
ATOM 1280 N N . ILE A 1 159 ? -1.863 2.513 -12.448 1.00 92.12 159 ILE A N 1
ATOM 1281 C CA . ILE A 1 159 ? -1.575 1.174 -11.942 1.00 92.12 159 ILE A CA 1
ATOM 1282 C C . ILE A 1 159 ? -2.460 0.853 -10.742 1.00 92.12 159 ILE A C 1
ATOM 1284 O O . ILE A 1 159 ? -2.839 1.726 -9.954 1.00 92.12 159 ILE A O 1
ATOM 1288 N N . TRP A 1 160 ? -2.775 -0.424 -10.589 1.00 93.38 160 TRP A N 1
ATOM 1289 C CA . TRP A 1 160 ? -3.456 -0.952 -9.417 1.00 93.38 160 TRP A CA 1
ATOM 1290 C C . TRP A 1 160 ? -2.769 -2.224 -8.948 1.00 93.38 160 TRP A C 1
ATOM 1292 O O . TRP A 1 160 ? -2.133 -2.907 -9.745 1.00 93.38 160 TRP A O 1
ATOM 1302 N N . PHE A 1 161 ? -2.885 -2.538 -7.660 1.00 93.62 161 PHE A N 1
ATOM 1303 C CA . PHE A 1 161 ? -2.349 -3.767 -7.075 1.00 93.62 161 PHE A CA 1
ATOM 1304 C C . PHE A 1 161 ? -3.075 -4.136 -5.779 1.00 93.62 161 PHE A C 1
ATOM 1306 O O . PHE A 1 161 ? -3.658 -3.279 -5.108 1.00 93.62 161 PHE A O 1
ATOM 1313 N N . SER A 1 162 ? -3.038 -5.416 -5.419 1.00 93.69 162 SER A N 1
ATOM 1314 C CA . SER A 1 162 ? -3.691 -5.946 -4.220 1.00 93.69 162 SER A CA 1
ATOM 1315 C C . SER A 1 162 ? -2.965 -7.152 -3.632 1.00 93.69 162 SER A C 1
ATOM 1317 O O . SER A 1 162 ? -2.141 -7.792 -4.283 1.00 93.69 162 SER A O 1
ATOM 1319 N N . ASN A 1 163 ? -3.297 -7.489 -2.385 1.00 91.38 163 ASN A N 1
ATOM 1320 C CA . ASN A 1 163 ? -2.788 -8.686 -1.704 1.00 91.38 163 ASN A CA 1
ATOM 1321 C C . ASN A 1 163 ? -3.617 -9.959 -1.966 1.00 91.38 163 ASN A C 1
ATOM 1323 O O . ASN A 1 163 ? -3.481 -10.955 -1.263 1.00 91.38 163 ASN A O 1
ATOM 1327 N N . PHE A 1 164 ? -4.492 -9.908 -2.966 1.00 85.81 164 PHE A N 1
ATOM 1328 C CA . PHE A 1 164 ? -5.354 -10.989 -3.429 1.00 85.81 164 PHE A CA 1
ATOM 1329 C C . PHE A 1 164 ? -5.624 -10.809 -4.924 1.00 85.81 164 PHE A C 1
ATOM 1331 O O . PHE A 1 164 ? -5.388 -9.733 -5.481 1.00 85.81 164 PHE A O 1
ATOM 1338 N N . VAL A 1 165 ? -6.130 -11.854 -5.574 1.00 76.88 165 VAL A N 1
ATOM 1339 C CA . VAL A 1 165 ? -6.452 -11.828 -7.004 1.00 76.88 165 VAL A CA 1
ATOM 1340 C C . VAL A 1 165 ? -7.801 -11.142 -7.213 1.00 76.88 165 VAL A C 1
ATOM 1342 O O . VAL A 1 165 ? -8.827 -11.610 -6.719 1.00 76.88 165 VAL A O 1
ATOM 1345 N N . HIS A 1 166 ? -7.799 -10.036 -7.959 1.00 69.19 166 HIS A N 1
ATOM 1346 C CA . HIS A 1 166 ? -9.010 -9.348 -8.400 1.00 69.19 166 HIS A CA 1
ATOM 1347 C C . HIS A 1 166 ? -9.318 -9.698 -9.856 1.00 69.19 166 HIS A C 1
ATOM 1349 O O . HIS A 1 166 ? -8.471 -9.527 -10.728 1.00 69.19 166 HIS A O 1
ATOM 1355 N N . ASN A 1 167 ? -10.557 -10.116 -10.123 1.00 66.50 167 ASN A N 1
ATOM 1356 C CA . ASN A 1 167 ? -11.034 -10.350 -11.492 1.00 66.50 167 ASN A CA 1
ATOM 1357 C C . ASN A 1 167 ? -11.562 -9.072 -12.164 1.00 66.50 167 ASN A C 1
ATOM 1359 O O . ASN A 1 167 ? -11.766 -9.059 -13.371 1.00 66.50 167 ASN A O 1
ATOM 1363 N N . ASP A 1 168 ? -11.827 -8.022 -11.381 1.00 68.56 168 ASP A N 1
ATOM 1364 C CA . ASP A 1 168 ? -12.433 -6.775 -11.849 1.00 68.56 168 ASP A CA 1
ATOM 1365 C C . ASP A 1 168 ? -12.124 -5.648 -10.848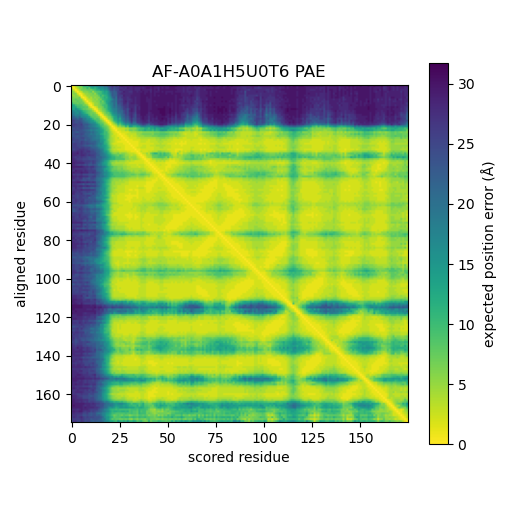 1.00 68.56 168 ASP A C 1
ATOM 1367 O O . ASP A 1 168 ? -12.733 -5.571 -9.775 1.00 68.56 168 ASP A O 1
ATOM 1371 N N . ILE A 1 169 ? -11.114 -4.829 -11.157 1.00 73.75 169 ILE A N 1
ATOM 1372 C CA . ILE A 1 169 ? -10.701 -3.695 -10.317 1.00 73.75 169 ILE A CA 1
ATOM 1373 C C . ILE A 1 169 ? -11.671 -2.514 -10.428 1.00 73.75 169 ILE A C 1
ATOM 1375 O O . ILE A 1 169 ? -11.778 -1.724 -9.493 1.00 73.75 169 ILE A O 1
ATOM 1379 N N . ASP A 1 170 ? -12.413 -2.398 -11.530 1.00 75.19 170 ASP A N 1
ATOM 1380 C CA . ASP A 1 170 ? -13.309 -1.263 -11.775 1.00 75.19 170 ASP A CA 1
ATOM 1381 C C . ASP A 1 170 ? -14.539 -1.297 -10.865 1.00 75.19 170 ASP A C 1
ATOM 1383 O O . ASP A 1 170 ? -15.156 -0.269 -10.585 1.00 75.19 170 ASP A O 1
ATOM 1387 N N . LYS A 1 171 ? -14.847 -2.471 -10.309 1.00 75.69 171 LYS A N 1
ATOM 1388 C CA . LYS A 1 171 ? -15.842 -2.641 -9.243 1.00 75.69 171 LYS A CA 1
ATOM 1389 C C . LYS A 1 171 ? -15.339 -2.232 -7.856 1.00 75.69 171 LYS A C 1
ATOM 1391 O O . LYS A 1 171 ? -16.136 -2.180 -6.916 1.00 75.69 171 LYS A O 1
ATOM 1396 N N . VAL A 1 172 ? -14.044 -1.955 -7.691 1.00 76.94 172 VAL A N 1
ATOM 1397 C CA . VAL A 1 172 ? -13.483 -1.507 -6.413 1.00 76.94 172 VAL A CA 1
ATOM 1398 C C . VAL A 1 172 ? -13.655 -0.002 -6.278 1.00 76.94 172 VAL A C 1
ATOM 1400 O O . VAL A 1 172 ? -13.127 0.793 -7.049 1.00 76.94 172 VAL A O 1
ATOM 1403 N N . ILE A 1 173 ? -14.387 0.392 -5.242 1.00 80.06 173 ILE A N 1
ATOM 1404 C CA . ILE A 1 173 ? -14.606 1.798 -4.914 1.00 80.06 173 ILE A CA 1
ATOM 1405 C C . ILE A 1 173 ? -13.355 2.347 -4.225 1.00 80.06 173 ILE A C 1
ATOM 1407 O O . ILE A 1 173 ? -12.882 1.765 -3.250 1.00 80.06 173 ILE A O 1
ATOM 1411 N N . PHE A 1 174 ? -12.879 3.498 -4.695 1.00 79.19 174 PHE A N 1
ATOM 1412 C CA . PHE A 1 174 ? -11.872 4.331 -4.037 1.00 79.19 174 PHE A CA 1
ATOM 1413 C C . PHE A 1 174 ? -12.496 5.691 -3.690 1.00 79.19 174 PHE A C 1
ATOM 1415 O O . PHE A 1 174 ? -13.433 6.126 -4.364 1.00 79.19 174 PHE A O 1
ATOM 1422 N N . ARG A 1 175 ? -12.005 6.344 -2.633 1.00 73.25 175 ARG A N 1
ATOM 1423 C CA . ARG A 1 175 ? -12.447 7.671 -2.173 1.00 73.25 175 ARG A CA 1
ATOM 1424 C C . ARG A 1 175 ? -11.258 8.612 -2.021 1.00 73.25 175 ARG A C 1
ATOM 1426 O O . ARG A 1 175 ? -10.178 8.151 -1.593 1.00 73.25 175 ARG A O 1
#

Solvent-accessible surface area (backbone atoms only — not comparable to full-atom values): 9775 Å² total; per-residue (Å²): 141,76,70,68,68,59,58,59,63,58,59,73,69,70,77,73,75,69,72,69,99,60,63,92,59,51,88,56,76,60,38,82,64,69,42,31,81,89,49,64,24,44,33,32,32,80,84,70,45,60,33,36,39,28,35,69,44,49,44,70,33,86,92,47,44,49,32,29,45,37,33,32,40,38,37,48,90,91,44,74,47,46,34,41,34,40,38,34,57,68,46,77,42,77,34,91,93,41,81,62,30,34,38,36,30,18,39,35,44,37,35,28,51,56,102,86,47,74,47,30,43,38,37,38,32,36,36,37,40,30,48,69,59,68,83,42,85,84,55,68,55,50,42,41,38,43,32,41,38,32,44,76,87,47,78,73,42,48,35,36,37,20,76,61,93,74,96,58,68,88,79,57,82,81,111

Secondary structure (DSSP, 8-state):
--SHHHHHHHHTTSS-----SS-TTTT---HHHH--SSS-EEEEETT--EEEEEEEEEEE-TTSTTEEEEEEEEEETTEEEEEEEEEEEEEEEEETTEEEEEEEEEEEEEEEE-SS-EEEEEEEEEEEEEES-TT-TT-PPEEEEEEEEEETT---EEEEEESS--S-STTS---

Mean predicted aligned error: 9.24 Å

Organism: NCBI:txid493375

Foldseek 3Di:
DPPVVVVVVVVVVPPPPVPPQADPCLVFDCFLQPADCPAWWWKAWPVRWIKTWGFNGWAADNVRRQKIKTWTWMATPNDIFIKIWMKGWRDKDADPVCNQKIKIKTKIWMFTDDPPDTFKIWIFMKIKMWGPPSVPSPIHIKIKTWTWIQGPNDDTIIMMTIPDDDPDCPPDDHD

Nearest PDB structures (foldseek):
  7vcf-assembly1_F  TM=2.100E-01  e=9.890E+00  Chlamydomonas reinhardtii

Radius of gyration: 20.6 Å; Cα contacts (8 Å, |Δi|>4): 365; chains: 1; bounding box: 66×44×55 Å